Protein AF-A0A444K085-F1 (afdb_monomer)

Solvent-accessible surface area (backbone atoms only — not comparable to full-atom values): 4958 Å² total; per-residue (Å²): 132,69,68,70,58,54,56,54,57,69,73,62,71,77,86,58,58,68,62,54,51,52,52,52,55,51,59,68,46,44,59,59,54,52,50,53,53,52,53,55,52,49,61,71,76,44,78,74,61,80,34,73,67,49,45,54,58,44,47,71,54,46,51,59,52,50,52,50,51,52,50,52,48,50,53,54,54,50,52,56,59,71,75,100

Secondary structure (DSSP, 8-state):
--HHHHHHHHH---TTHHHHHHHHHHHHHHHHHHHHHHHHHHHHH-GGG--HHHHHHHHHHHHHHHHHHHHHHHHHHHHHHH--

Mean predicted aligned error: 15.37 Å

pLDDT: mean 73.2, std 12.02, range [52.72, 93.19]

Radius of gyration: 24.09 Å; Cα contacts (8 Å, |Δi|>4): 3; chains: 1; bounding box: 54×37×62 Å

Foldseek 3Di:
DPPVVVVVVVVDDPPCPVVVVVVVVVVVCVVVVVVVVVVVVCVVPPPPCPDPVNVVVCCVVVVVVVVVVVVVVCVVVVVVVVVD

Structure (mmCIF, N/CA/C/O backbone):
data_AF-A0A444K085-F1
#
_entry.id   AF-A0A444K085-F1
#
loop_
_atom_site.group_PDB
_atom_site.id
_atom_site.type_symbol
_atom_site.label_atom_id
_atom_site.label_alt_id
_atom_site.label_comp_id
_atom_site.label_asym_id
_atom_site.label_entity_id
_atom_site.label_seq_id
_atom_site.pdbx_PDB_ins_code
_atom_site.Cartn_x
_atom_site.Cartn_y
_atom_site.Cartn_z
_atom_site.occupancy
_atom_site.B_iso_or_equiv
_atom_site.auth_seq_id
_atom_site.auth_comp_id
_atom_site.auth_asym_id
_atom_site.auth_atom_id
_atom_site.pdbx_PDB_model_num
ATOM 1 N N . MET A 1 1 ? 37.657 -25.444 -45.214 1.00 53.94 1 MET A N 1
ATOM 2 C CA . MET A 1 1 ? 37.044 -24.151 -44.818 1.00 53.94 1 MET A CA 1
ATOM 3 C C . MET A 1 1 ? 35.537 -24.242 -44.505 1.00 53.94 1 MET A C 1
ATOM 5 O O . MET A 1 1 ? 34.944 -23.234 -44.159 1.00 53.94 1 MET A O 1
ATOM 9 N N . THR A 1 2 ? 34.906 -25.424 -44.543 1.00 60.56 2 THR A N 1
ATOM 10 C CA . THR A 1 2 ? 33.450 -25.618 -44.351 1.00 60.56 2 THR A CA 1
ATOM 11 C C . THR A 1 2 ? 33.015 -25.995 -42.924 1.00 60.56 2 THR A C 1
ATOM 13 O O . THR A 1 2 ? 31.839 -25.858 -42.607 1.00 60.56 2 THR A O 1
ATOM 16 N N . ALA A 1 3 ? 33.935 -26.403 -42.039 1.00 59.72 3 ALA A N 1
ATOM 17 C CA . ALA A 1 3 ? 33.612 -26.773 -40.652 1.00 59.72 3 ALA A CA 1
ATOM 18 C C . ALA A 1 3 ? 33.285 -25.559 -39.756 1.00 59.72 3 ALA A C 1
ATOM 20 O O . ALA A 1 3 ? 32.303 -25.585 -39.021 1.00 59.72 3 ALA A O 1
ATOM 21 N N . ALA A 1 4 ? 34.020 -24.449 -39.899 1.00 62.84 4 ALA A N 1
ATOM 22 C CA . ALA A 1 4 ? 33.819 -23.235 -39.092 1.00 62.84 4 ALA A CA 1
ATOM 23 C C . ALA A 1 4 ? 32.454 -22.546 -39.339 1.00 62.84 4 ALA A C 1
ATOM 25 O O . ALA A 1 4 ? 31.905 -21.863 -38.472 1.00 62.84 4 ALA A O 1
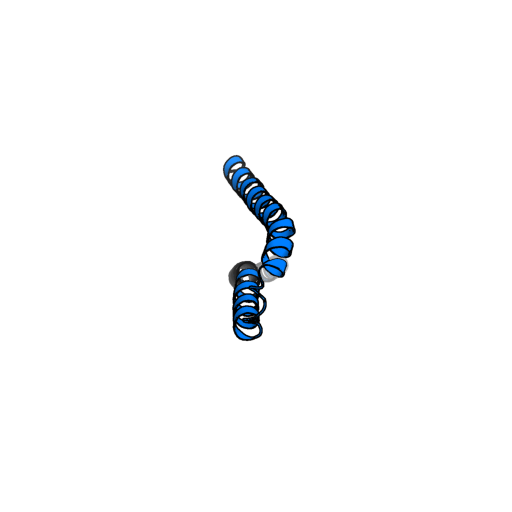ATOM 26 N N . SER A 1 5 ? 31.867 -22.744 -40.526 1.00 60.59 5 SER A N 1
ATOM 27 C CA . SER A 1 5 ? 30.561 -22.169 -40.879 1.00 60.59 5 SER A CA 1
ATOM 28 C C . SER A 1 5 ? 29.401 -22.876 -40.166 1.0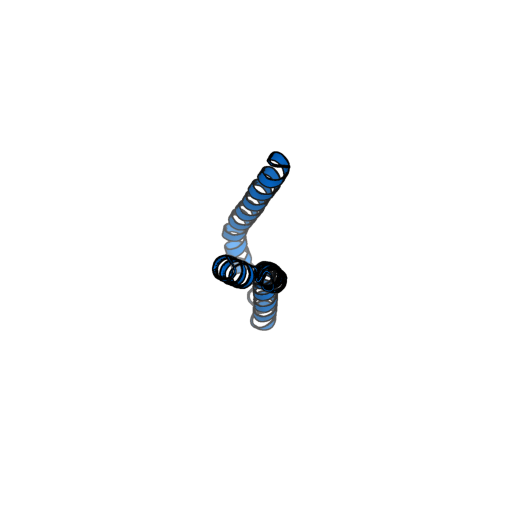0 60.59 5 SER A C 1
ATOM 30 O O . SER A 1 5 ? 28.413 -22.234 -39.805 1.00 60.59 5 SER A O 1
ATOM 32 N N . LEU A 1 6 ? 29.537 -24.178 -39.898 1.00 60.94 6 LEU A N 1
ATOM 33 C CA . LEU A 1 6 ? 28.507 -24.990 -39.246 1.00 60.94 6 LEU A CA 1
ATOM 34 C C . LEU A 1 6 ? 28.381 -24.635 -37.755 1.00 60.94 6 LEU A C 1
ATOM 36 O O . LEU A 1 6 ? 27.273 -24.481 -37.242 1.00 60.94 6 LEU A O 1
ATOM 40 N N . GLU A 1 7 ? 29.510 -24.371 -37.094 1.00 61.84 7 GLU A N 1
ATOM 41 C CA . GLU A 1 7 ? 29.554 -23.908 -35.699 1.00 61.84 7 GLU A CA 1
ATOM 42 C C . GLU A 1 7 ? 28.911 -22.520 -35.527 1.00 61.84 7 GLU A C 1
ATOM 44 O O . GLU A 1 7 ? 28.200 -22.263 -34.553 1.00 61.84 7 GLU A O 1
ATOM 49 N N . THR A 1 8 ? 29.070 -21.642 -36.522 1.00 60.94 8 THR A N 1
ATOM 50 C CA . THR A 1 8 ? 28.473 -20.295 -36.526 1.00 60.94 8 THR A CA 1
ATOM 51 C C . THR A 1 8 ? 26.947 -20.338 -36.685 1.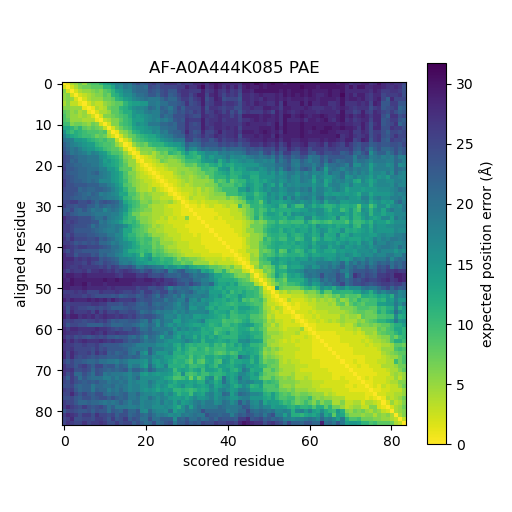00 60.94 8 THR A C 1
ATOM 53 O O . THR A 1 8 ? 26.234 -19.523 -36.100 1.00 60.94 8 THR A O 1
ATOM 56 N N . ARG A 1 9 ? 26.415 -21.314 -37.436 1.00 58.00 9 ARG A N 1
ATOM 57 C CA . ARG A 1 9 ? 24.964 -21.525 -37.591 1.00 58.00 9 ARG A CA 1
ATOM 58 C C . ARG A 1 9 ? 24.325 -22.141 -36.345 1.00 58.00 9 ARG A C 1
ATOM 60 O O . ARG A 1 9 ? 23.192 -21.794 -36.029 1.00 58.00 9 ARG A O 1
ATOM 67 N N . LEU A 1 10 ? 25.055 -22.987 -35.613 1.00 61.59 10 LEU A N 1
ATOM 68 C CA . LEU A 1 10 ? 24.594 -23.552 -34.338 1.00 61.59 10 LEU A CA 1
ATOM 69 C C . LEU A 1 10 ? 24.542 -22.488 -33.223 1.00 61.59 10 LEU A C 1
ATOM 71 O O . LEU A 1 10 ? 23.653 -22.511 -32.374 1.00 61.59 10 LEU A O 1
ATOM 75 N N . LYS A 1 11 ? 25.475 -21.524 -33.249 1.00 58.69 11 LYS A N 1
ATOM 76 C CA . LYS A 1 11 ? 25.561 -20.401 -32.296 1.00 58.69 11 LYS A CA 1
ATOM 77 C C . LYS A 1 11 ? 24.438 -19.366 -32.474 1.00 58.69 11 LYS A C 1
ATOM 79 O O . LYS A 1 11 ? 24.160 -18.603 -31.553 1.00 58.69 11 LYS A O 1
ATOM 84 N N . ALA A 1 12 ? 23.791 -19.337 -33.638 1.00 58.53 12 ALA A N 1
ATOM 85 C CA . ALA A 1 12 ? 22.839 -18.306 -34.037 1.00 58.53 12 ALA A CA 1
ATOM 86 C C . ALA A 1 12 ? 21.387 -18.813 -34.073 1.00 58.53 12 ALA A C 1
ATOM 88 O O . ALA A 1 12 ? 20.699 -18.661 -35.080 1.00 58.53 12 ALA A O 1
ATOM 89 N N . SER A 1 13 ? 20.894 -19.372 -32.964 1.00 57.25 13 SER A N 1
ATOM 90 C CA . SER A 1 13 ? 19.446 -19.499 -32.750 1.00 57.25 13 SER A CA 1
ATOM 91 C C . SER A 1 13 ? 18.950 -18.383 -31.819 1.00 57.25 13 SER A C 1
ATOM 93 O O . SER A 1 13 ? 18.990 -18.539 -30.598 1.00 57.25 13 SER A O 1
ATOM 95 N N . PRO A 1 14 ? 18.472 -17.240 -32.351 1.00 60.91 14 PRO A N 1
ATO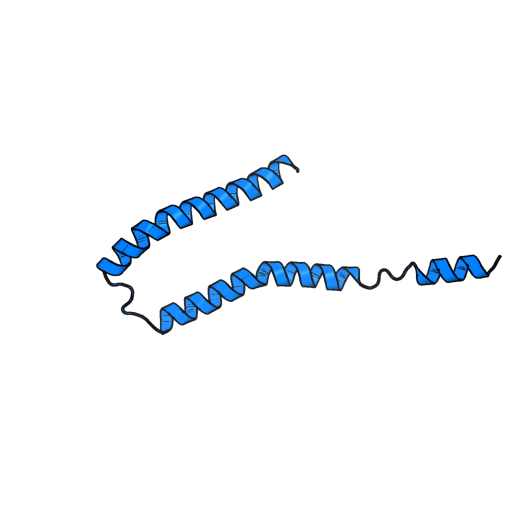M 96 C CA . PRO A 1 14 ? 17.849 -16.184 -31.553 1.00 60.91 14 PRO A CA 1
ATOM 97 C C . PRO A 1 14 ? 16.355 -16.450 -31.271 1.00 60.91 14 PRO A C 1
ATOM 99 O O . PRO A 1 14 ? 15.617 -15.536 -30.907 1.00 60.91 14 PRO A O 1
ATOM 102 N N . ALA A 1 15 ? 15.871 -17.689 -31.407 1.00 54.69 15 ALA A N 1
ATOM 103 C CA . ALA A 1 15 ? 14.437 -17.998 -31.381 1.00 54.69 15 ALA A CA 1
ATOM 104 C C . ALA A 1 15 ? 13.766 -17.963 -29.983 1.00 54.69 15 ALA A C 1
ATOM 106 O O . ALA A 1 15 ? 12.572 -18.229 -29.873 1.00 54.69 15 ALA A O 1
ATOM 107 N N . GLY A 1 16 ? 14.487 -17.619 -28.905 1.00 56.44 16 GLY A N 1
ATOM 108 C CA . GLY A 1 16 ? 13.959 -17.630 -27.527 1.00 56.44 16 GLY A CA 1
ATOM 109 C C . GLY A 1 16 ? 13.639 -16.264 -26.900 1.00 56.44 16 GLY A C 1
ATOM 110 O O . GLY A 1 16 ? 13.057 -16.210 -25.814 1.00 56.44 16 GLY A O 1
ATOM 111 N N . GLY A 1 17 ? 14.003 -15.149 -27.545 1.00 60.06 17 GLY A N 1
ATOM 112 C CA . GLY A 1 17 ? 13.963 -13.817 -26.916 1.00 60.06 17 GLY A CA 1
ATOM 113 C C . GLY A 1 17 ? 12.553 -13.312 -26.573 1.00 60.06 17 GLY A C 1
ATOM 114 O O . GLY A 1 17 ? 12.325 -12.784 -25.483 1.00 60.06 17 GLY A O 1
ATOM 115 N N . GLY A 1 18 ? 11.581 -13.532 -27.466 1.00 62.00 18 GLY A N 1
ATOM 116 C CA . GLY A 1 18 ? 10.208 -13.033 -27.301 1.00 62.00 18 GLY A CA 1
ATOM 117 C C . GLY A 1 18 ? 9.407 -13.745 -26.204 1.00 62.00 18 GLY A C 1
ATOM 118 O O . GLY A 1 18 ? 8.640 -13.110 -25.478 1.00 62.00 18 GLY A O 1
ATOM 119 N N . ALA A 1 19 ? 9.618 -15.053 -26.027 1.00 65.75 19 ALA A N 1
ATOM 120 C CA . ALA A 1 19 ? 8.975 -15.828 -24.963 1.00 65.75 19 ALA A CA 1
ATOM 121 C C . ALA A 1 19 ? 9.535 -15.458 -23.579 1.00 65.75 19 ALA A C 1
ATOM 123 O O . ALA A 1 19 ? 8.780 -15.315 -22.618 1.00 65.75 19 ALA A O 1
ATOM 124 N N . ALA A 1 20 ? 10.848 -15.221 -23.487 1.00 69.56 20 ALA A N 1
ATOM 125 C CA . ALA A 1 20 ? 11.505 -14.806 -22.251 1.00 69.56 20 ALA A CA 1
ATOM 126 C C . ALA A 1 20 ? 11.110 -13.382 -21.813 1.00 69.56 20 ALA A C 1
ATOM 128 O O . ALA A 1 20 ? 10.947 -13.136 -20.616 1.00 69.56 20 ALA A O 1
ATOM 129 N N . ALA A 1 21 ? 10.925 -12.454 -22.759 1.00 70.81 21 ALA A N 1
ATOM 130 C CA . ALA A 1 21 ? 10.443 -11.097 -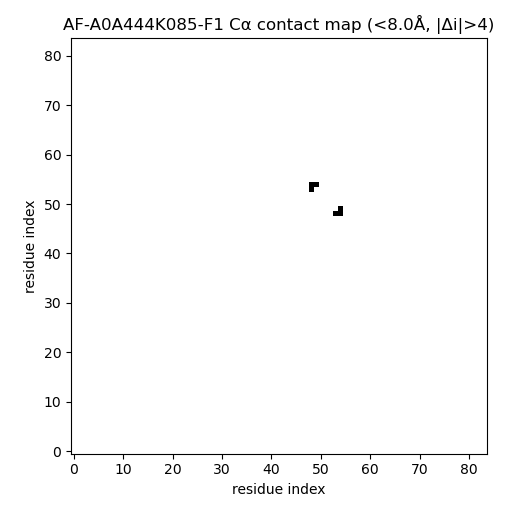22.484 1.00 70.81 21 ALA A CA 1
ATOM 131 C C . ALA A 1 21 ? 8.986 -11.093 -21.988 1.00 70.81 21 ALA A C 1
ATOM 133 O O . ALA A 1 21 ? 8.690 -10.501 -20.950 1.00 70.81 21 ALA A O 1
ATOM 134 N N . ARG A 1 22 ? 8.098 -11.846 -22.655 1.00 67.38 22 ARG A N 1
ATOM 135 C CA . ARG A 1 22 ? 6.705 -12.040 -22.211 1.00 67.38 22 ARG A CA 1
ATOM 136 C C . ARG A 1 22 ? 6.625 -12.701 -20.841 1.00 67.38 22 ARG A C 1
ATOM 138 O O . ARG A 1 22 ? 5.876 -12.236 -19.992 1.00 67.38 22 ARG A O 1
ATOM 145 N N . ALA A 1 23 ? 7.436 -13.727 -20.589 1.00 73.44 23 ALA A N 1
ATOM 146 C CA . ALA A 1 23 ? 7.512 -14.348 -19.272 1.00 73.44 23 ALA A CA 1
ATOM 147 C C . ALA A 1 2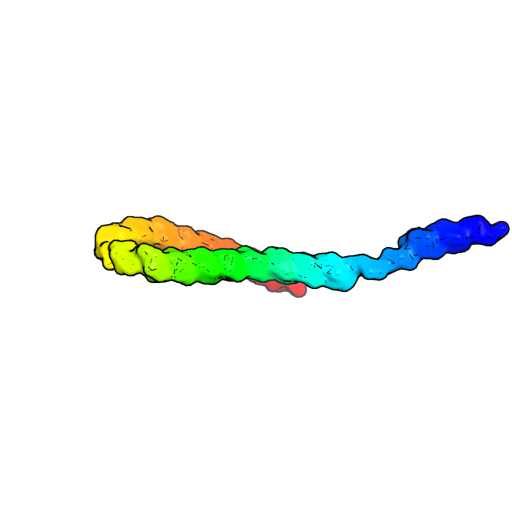3 ? 7.941 -13.337 -18.197 1.00 73.44 23 ALA A C 1
ATOM 149 O O . ALA A 1 23 ? 7.391 -13.350 -17.104 1.00 73.44 23 ALA A O 1
ATOM 150 N N . ARG A 1 24 ? 8.882 -12.430 -18.496 1.00 73.25 24 ARG A N 1
ATOM 151 C CA . ARG A 1 24 ? 9.299 -11.346 -17.586 1.00 73.25 24 ARG A CA 1
ATOM 152 C C . ARG A 1 24 ? 8.160 -10.375 -17.259 1.00 73.25 24 ARG A C 1
ATOM 154 O O . ARG A 1 24 ? 7.969 -10.061 -16.092 1.00 73.25 24 ARG A O 1
ATOM 161 N N . MET A 1 25 ? 7.378 -9.977 -18.258 1.00 72.12 25 MET A N 1
ATOM 162 C CA . MET A 1 25 ? 6.229 -9.081 -18.079 1.00 72.12 25 MET A CA 1
ATOM 163 C C . MET A 1 25 ? 5.061 -9.759 -17.339 1.00 72.12 25 MET A C 1
ATOM 165 O O . MET A 1 25 ? 4.402 -9.159 -16.497 1.00 72.12 25 MET A O 1
ATOM 169 N N . LEU A 1 26 ? 4.828 -11.049 -17.590 1.00 71.81 26 LEU A N 1
ATOM 170 C CA . LEU A 1 26 ? 3.847 -11.833 -16.836 1.00 71.81 26 LEU A CA 1
ATOM 171 C C . LEU A 1 26 ? 4.272 -11.997 -15.370 1.00 71.81 26 LEU A C 1
ATOM 173 O O . LEU A 1 26 ? 3.439 -11.886 -14.476 1.00 71.81 26 LEU A O 1
ATOM 177 N N . ARG A 1 27 ? 5.573 -12.187 -15.109 1.00 73.88 27 ARG A N 1
ATOM 178 C CA . ARG A 1 27 ? 6.145 -12.230 -13.752 1.00 73.88 27 ARG A CA 1
ATOM 179 C C . ARG A 1 27 ? 6.019 -10.895 -13.016 1.00 73.88 27 ARG A C 1
ATOM 181 O O . ARG A 1 27 ? 5.819 -10.918 -11.808 1.00 73.88 27 ARG A O 1
ATOM 188 N N . SER A 1 28 ? 6.115 -9.758 -13.711 1.00 78.12 28 SER A N 1
ATOM 189 C CA . SER A 1 28 ? 5.950 -8.436 -13.088 1.00 78.12 28 SER A CA 1
ATOM 190 C C . SER A 1 28 ? 4.491 -8.114 -12.749 1.00 78.12 28 SER A C 1
ATOM 192 O O . SER A 1 28 ? 4.239 -7.380 -11.800 1.00 78.12 28 SER A O 1
ATOM 194 N N . LEU A 1 29 ? 3.527 -8.686 -13.479 1.00 75.19 29 LEU A N 1
ATOM 195 C CA . LEU A 1 29 ? 2.089 -8.538 -13.201 1.00 75.19 29 LEU A CA 1
ATOM 196 C C . LEU A 1 29 ? 1.557 -9.557 -12.180 1.00 75.19 29 LEU A C 1
ATOM 198 O O . LEU A 1 29 ? 0.552 -9.304 -11.514 1.00 75.19 29 LEU A O 1
ATOM 202 N N . LEU A 1 30 ? 2.246 -10.690 -12.026 1.00 81.62 30 LEU A N 1
ATOM 203 C CA . LEU A 1 30 ? 1.922 -11.751 -11.072 1.00 81.62 30 LEU A CA 1
ATOM 204 C C . LEU A 1 30 ? 1.696 -11.260 -9.622 1.00 81.62 30 LEU A C 1
ATOM 206 O O . LEU A 1 30 ? 0.693 -11.665 -9.029 1.00 81.62 30 LEU A O 1
ATOM 210 N N . PRO A 1 31 ? 2.547 -10.395 -9.026 1.00 79.12 31 PRO A N 1
ATOM 211 C CA . PRO A 1 31 ? 2.340 -9.931 -7.653 1.00 79.12 31 PRO A CA 1
ATOM 212 C C . PRO A 1 31 ? 1.084 -9.065 -7.491 1.00 79.12 31 PRO A C 1
ATOM 214 O O . PRO A 1 31 ? 0.383 -9.209 -6.493 1.00 79.12 31 PRO A O 1
ATOM 217 N N . ALA A 1 32 ? 0.746 -8.227 -8.476 1.00 83.69 32 ALA A N 1
ATOM 218 C CA . ALA A 1 32 ? -0.467 -7.407 -8.437 1.00 83.69 32 ALA A CA 1
ATOM 219 C C . ALA A 1 32 ? -1.742 -8.263 -8.538 1.00 83.69 32 ALA A C 1
ATOM 221 O O . ALA A 1 32 ? -2.705 -8.036 -7.807 1.00 83.69 32 ALA A O 1
ATOM 222 N N . LEU A 1 33 ? -1.725 -9.291 -9.395 1.0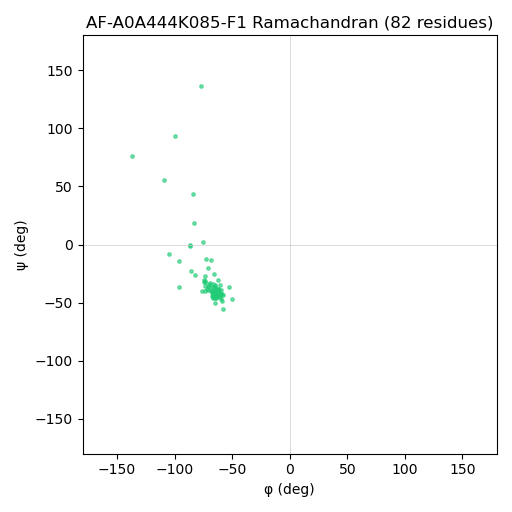0 84.31 33 LEU A N 1
ATOM 223 C CA . LEU A 1 33 ? -2.810 -10.271 -9.506 1.00 84.31 33 LEU A CA 1
ATOM 224 C C . LEU A 1 33 ? -3.000 -11.069 -8.211 1.00 84.31 33 LEU A C 1
ATOM 226 O O . LEU A 1 33 ? -4.128 -11.226 -7.748 1.00 84.31 33 LEU A O 1
ATOM 230 N N . SER A 1 34 ? -1.901 -11.534 -7.611 1.00 81.44 34 SER A N 1
ATOM 231 C CA . SER A 1 34 ? -1.926 -12.241 -6.325 1.00 81.44 34 SER A CA 1
ATOM 232 C C . SER A 1 34 ? -2.510 -11.361 -5.214 1.00 81.44 34 SER A C 1
ATOM 234 O O . SER A 1 34 ? -3.407 -11.787 -4.486 1.00 81.44 34 SER A O 1
ATOM 236 N N . LEU A 1 35 ? -2.075 -10.099 -5.143 1.00 82.88 35 LEU A N 1
ATOM 237 C CA . LEU A 1 35 ? -2.583 -9.115 -4.189 1.00 82.88 35 LEU A CA 1
ATOM 238 C C . LEU A 1 35 ? -4.093 -8.891 -4.345 1.00 82.88 35 LEU A C 1
ATOM 240 O O . LEU A 1 35 ? -4.825 -8.955 -3.359 1.00 82.88 35 LEU A O 1
ATOM 244 N N . ALA A 1 36 ? -4.569 -8.669 -5.572 1.00 87.25 36 ALA A N 1
ATOM 245 C CA . ALA A 1 36 ? -5.988 -8.445 -5.839 1.00 87.25 36 ALA A CA 1
ATOM 246 C C . ALA A 1 36 ? -6.853 -9.642 -5.411 1.00 87.25 36 ALA A C 1
ATOM 248 O O . ALA A 1 36 ? -7.896 -9.458 -4.784 1.00 87.25 36 ALA A O 1
ATOM 249 N N . LEU A 1 37 ? -6.401 -10.864 -5.702 1.00 88.94 37 LEU A N 1
ATOM 250 C CA . LEU A 1 37 ? -7.128 -12.096 -5.389 1.00 88.94 37 LEU A CA 1
ATOM 251 C C . LEU A 1 37 ? -7.229 -12.320 -3.872 1.00 88.94 37 LEU A C 1
ATOM 253 O O . LEU A 1 37 ? -8.307 -12.619 -3.356 1.00 88.94 37 LEU A O 1
ATOM 257 N N . VAL A 1 38 ? -6.130 -12.104 -3.144 1.00 82.06 38 VAL A N 1
ATOM 258 C CA . VAL A 1 38 ? -6.097 -12.229 -1.679 1.00 82.06 38 VAL A CA 1
ATOM 259 C C . VAL A 1 38 ? -6.963 -11.161 -1.003 1.00 82.06 38 VAL A C 1
ATOM 261 O O . VAL A 1 38 ? -7.722 -11.491 -0.092 1.00 82.06 38 VAL A O 1
ATOM 264 N N . LEU A 1 39 ? -6.919 -9.903 -1.459 1.00 77.56 39 LEU A N 1
ATOM 265 C CA . LEU A 1 39 ? -7.770 -8.831 -0.920 1.00 77.56 39 LEU A CA 1
ATOM 266 C C . LEU A 1 39 ? -9.262 -9.147 -1.082 1.00 77.56 39 LEU A C 1
ATOM 268 O O . LEU A 1 39 ? -10.034 -8.968 -0.139 1.00 77.56 39 LEU A O 1
ATOM 272 N N . LEU A 1 40 ? -9.654 -9.671 -2.247 1.00 83.31 40 LEU A N 1
ATOM 273 C CA . LEU A 1 40 ? -11.032 -10.085 -2.515 1.00 83.31 40 LEU A CA 1
ATOM 274 C C . LEU A 1 40 ? -11.473 -11.223 -1.583 1.00 83.31 40 LEU A C 1
ATOM 276 O O . LEU A 1 40 ? -12.581 -11.196 -1.049 1.00 83.31 40 LEU A O 1
ATOM 280 N N . ALA A 1 41 ? -10.590 -12.197 -1.345 1.00 83.69 41 ALA A N 1
ATOM 281 C CA . ALA A 1 41 ? -10.856 -13.309 -0.439 1.00 83.69 41 ALA A CA 1
ATOM 282 C C . ALA A 1 41 ? -11.029 -12.845 1.019 1.00 83.69 41 ALA A C 1
ATOM 284 O O . ALA A 1 41 ? -11.954 -13.284 1.704 1.00 83.69 41 ALA A O 1
ATOM 285 N N . ILE A 1 42 ? -10.180 -11.926 1.490 1.00 74.19 42 ILE A N 1
ATOM 286 C CA . ILE A 1 42 ? -10.249 -11.381 2.855 1.00 74.19 42 ILE A CA 1
ATOM 287 C C . ILE A 1 42 ? -11.534 -10.567 3.056 1.00 74.19 42 ILE A C 1
ATOM 289 O O . ILE A 1 42 ? -12.209 -10.736 4.075 1.00 74.19 42 ILE A O 1
ATOM 293 N N . ALA A 1 43 ? -11.896 -9.730 2.077 1.00 70.19 43 ALA A N 1
ATOM 294 C CA . ALA A 1 43 ? -13.114 -8.921 2.116 1.00 70.19 43 ALA A CA 1
ATOM 295 C C . ALA A 1 43 ? -14.387 -9.780 2.207 1.00 70.19 43 ALA A C 1
ATOM 297 O O . ALA A 1 43 ? -15.336 -9.402 2.893 1.00 70.19 43 ALA A O 1
ATOM 298 N N . TRP A 1 44 ? -14.397 -10.950 1.560 1.00 71.50 44 TRP A N 1
ATOM 299 C CA . TRP A 1 44 ? -15.535 -11.870 1.602 1.00 71.50 44 TRP A CA 1
ATOM 300 C C . TRP A 1 44 ? -15.616 -12.646 2.924 1.00 71.50 44 TRP A C 1
ATOM 302 O O . TRP A 1 44 ? -16.704 -12.848 3.463 1.00 71.50 44 TRP A O 1
ATOM 312 N N . LEU A 1 45 ? -14.475 -13.083 3.463 1.00 68.06 45 LEU A N 1
ATOM 313 C CA . LEU A 1 45 ? -14.449 -14.011 4.596 1.00 68.06 45 LEU A CA 1
ATOM 314 C C . LEU A 1 45 ? -14.626 -13.327 5.962 1.00 68.06 45 LEU A C 1
ATOM 316 O O . LEU A 1 45 ? -15.101 -13.969 6.897 1.00 68.06 45 LEU A O 1
ATOM 320 N N . ASN A 1 46 ? -14.263 -12.045 6.110 1.00 58.69 46 ASN A N 1
ATOM 321 C CA . ASN A 1 46 ? -14.275 -11.367 7.414 1.00 58.69 46 ASN A CA 1
ATOM 322 C C . ASN A 1 46 ? -14.856 -9.938 7.386 1.00 58.69 46 ASN A C 1
ATOM 324 O O . ASN A 1 46 ? -14.124 -8.963 7.565 1.00 58.69 46 ASN A O 1
ATOM 328 N N . PRO A 1 47 ? -16.192 -9.779 7.315 1.00 57.28 47 PRO A N 1
ATOM 329 C CA . PRO A 1 47 ? -16.840 -8.467 7.435 1.00 57.28 47 PRO A CA 1
ATOM 330 C C . PRO A 1 47 ? -16.732 -7.844 8.843 1.00 57.28 47 PRO A C 1
ATOM 332 O O . PRO A 1 47 ? -16.985 -6.657 9.019 1.00 57.28 47 PRO A O 1
ATOM 335 N N . ARG A 1 48 ? -16.329 -8.616 9.865 1.00 56.16 48 ARG A N 1
ATOM 336 C CA . ARG A 1 48 ? -16.146 -8.145 11.255 1.00 56.16 48 ARG A CA 1
ATOM 337 C C . ARG A 1 48 ? -14.757 -7.549 11.548 1.00 56.16 48 ARG A C 1
ATOM 339 O O . ARG A 1 48 ? -14.522 -7.108 12.669 1.00 56.16 48 ARG A O 1
ATOM 346 N N . ALA A 1 49 ? -13.846 -7.509 10.569 1.00 53.59 49 ALA A N 1
ATOM 347 C CA . ALA A 1 49 ? -12.518 -6.898 10.715 1.00 53.59 49 ALA A CA 1
ATOM 348 C C . ALA A 1 49 ? -12.549 -5.351 10.759 1.00 53.59 49 ALA A C 1
ATOM 350 O O . ALA A 1 49 ? -11.576 -4.732 11.180 1.00 53.59 49 ALA A O 1
ATOM 351 N N . ILE A 1 50 ? -13.685 -4.723 10.421 1.00 55.78 50 ILE A N 1
ATOM 352 C CA . ILE A 1 50 ? -13.945 -3.275 10.575 1.00 55.78 50 ILE A CA 1
ATOM 353 C C . ILE A 1 50 ? -14.430 -2.978 12.010 1.00 55.78 50 ILE A C 1
ATOM 355 O O . ILE A 1 50 ? -15.401 -2.270 12.254 1.00 55.78 50 ILE A O 1
ATOM 359 N N . SER A 1 51 ? -13.788 -3.581 13.007 1.00 63.97 51 SER A N 1
ATOM 360 C CA . SER A 1 51 ? -13.952 -3.157 14.399 1.00 63.97 51 SER A CA 1
ATOM 361 C C . SER A 1 51 ? -13.136 -1.880 14.610 1.00 63.97 51 SER A C 1
ATOM 363 O O . SER A 1 51 ? -11.991 -1.821 14.167 1.00 63.97 51 SER A O 1
ATOM 365 N N . TYR A 1 52 ? -13.673 -0.871 15.305 1.00 61.34 52 TYR A N 1
ATOM 366 C CA . TYR A 1 52 ? -12.965 0.391 15.585 1.00 61.34 52 TYR A CA 1
ATOM 367 C C . TYR A 1 52 ? -11.586 0.173 16.233 1.00 61.34 52 TYR A C 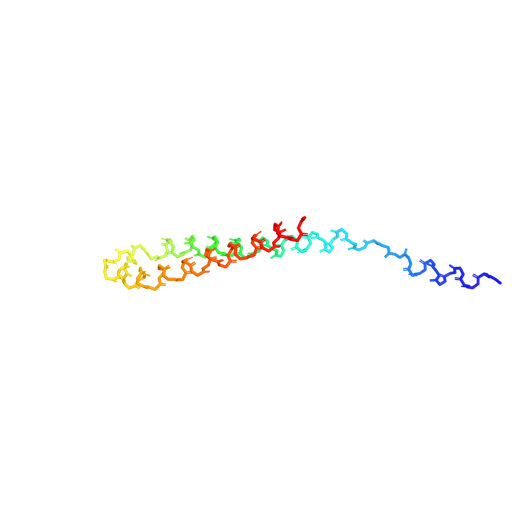1
ATOM 369 O O . TYR A 1 52 ? -10.627 0.854 15.884 1.00 61.34 52 TYR A O 1
ATOM 377 N N . PHE A 1 53 ? -11.457 -0.832 17.105 1.00 69.31 53 PHE A N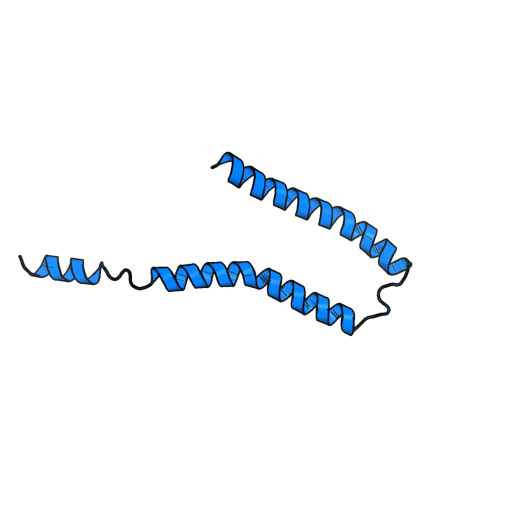 1
ATOM 378 C CA . PHE A 1 53 ? -10.176 -1.219 17.703 1.00 69.31 53 PHE A CA 1
ATOM 379 C C . PHE A 1 53 ? -9.205 -1.817 16.673 1.00 69.31 53 PHE A C 1
ATOM 381 O O . PHE A 1 53 ? -8.033 -1.446 16.629 1.00 69.31 53 PHE A O 1
ATOM 388 N N . GLY A 1 54 ? -9.702 -2.705 15.807 1.00 69.88 54 GLY A N 1
ATOM 389 C CA . GLY A 1 54 ? -8.921 -3.279 14.711 1.00 69.88 54 GLY A CA 1
ATOM 390 C C . GLY A 1 54 ? -8.451 -2.210 13.728 1.00 69.88 54 GLY A C 1
ATOM 391 O O . GLY A 1 54 ? -7.301 -2.232 13.310 1.00 69.88 54 GLY A O 1
ATOM 392 N N . PHE A 1 55 ? -9.295 -1.219 13.436 1.00 74.19 55 PHE A N 1
ATOM 393 C CA . PHE A 1 55 ? -8.952 -0.087 12.581 1.00 74.19 55 PHE A CA 1
ATOM 394 C C . PHE A 1 55 ? -7.885 0.813 13.215 1.00 74.19 55 PHE A C 1
ATOM 396 O O . PHE A 1 55 ? -6.944 1.194 12.531 1.00 74.19 55 PHE A O 1
ATOM 403 N N . THR A 1 56 ? -7.957 1.091 14.520 1.00 79.38 56 THR A N 1
ATOM 404 C CA . THR A 1 56 ? -6.897 1.824 15.231 1.00 79.38 56 THR A CA 1
ATOM 405 C C . THR A 1 56 ? -5.566 1.068 15.214 1.00 79.38 56 THR A C 1
ATOM 407 O O . THR A 1 56 ? -4.534 1.679 14.944 1.00 79.38 56 THR A O 1
ATOM 410 N N . LEU A 1 57 ? -5.567 -0.250 15.441 1.00 77.44 57 LEU A N 1
ATOM 411 C CA . LEU A 1 57 ? -4.347 -1.064 15.354 1.00 77.44 57 LEU A CA 1
ATOM 412 C C . LEU A 1 57 ? -3.801 -1.143 13.922 1.00 77.44 57 LEU A C 1
ATOM 414 O O . LEU A 1 57 ? -2.597 -0.985 13.718 1.00 77.44 57 LEU A O 1
ATOM 418 N N . MET A 1 58 ? -4.675 -1.346 12.931 1.00 81.12 58 MET A N 1
ATOM 419 C CA . MET A 1 58 ? -4.281 -1.382 11.526 1.00 81.12 58 MET A CA 1
ATOM 420 C C . MET A 1 58 ? -3.768 -0.027 11.062 1.00 81.12 58 MET A C 1
ATOM 422 O O . MET A 1 58 ? -2.721 -0.011 10.445 1.00 81.12 58 MET A O 1
ATOM 426 N N . LEU A 1 59 ? -4.415 1.099 11.376 1.00 79.50 59 LEU A N 1
ATOM 427 C CA . LEU A 1 59 ? -3.941 2.427 10.971 1.00 79.50 59 LEU A CA 1
ATOM 428 C C . LEU A 1 59 ? -2.561 2.746 11.549 1.00 79.50 59 LEU A C 1
ATOM 430 O O . LEU A 1 59 ? -1.709 3.255 10.827 1.00 79.50 59 LEU A O 1
ATOM 434 N N . ASN A 1 60 ? -2.314 2.406 12.814 1.00 84.81 60 ASN A N 1
ATOM 435 C CA . ASN A 1 60 ? -1.039 2.711 13.463 1.00 84.81 60 ASN A CA 1
ATOM 436 C C . ASN A 1 60 ? 0.153 2.005 12.781 1.00 84.81 60 ASN A C 1
ATOM 438 O O . ASN A 1 60 ? 1.252 2.549 12.733 1.00 84.81 60 ASN A O 1
ATOM 442 N N . LEU A 1 61 ? -0.070 0.823 12.191 1.00 83.06 61 LEU A N 1
ATOM 443 C CA . LEU A 1 61 ? 0.951 0.081 11.441 1.00 83.06 61 LEU A CA 1
ATOM 444 C C . LEU A 1 61 ? 0.883 0.322 9.919 1.00 83.06 61 LEU A C 1
ATOM 446 O O . LEU A 1 61 ? 1.904 0.395 9.242 1.00 83.06 61 LEU A O 1
ATOM 450 N N . ALA A 1 62 ? -0.315 0.463 9.360 1.00 85.56 62 ALA A N 1
ATOM 451 C CA . ALA A 1 62 ? -0.550 0.597 7.927 1.00 85.56 62 ALA A CA 1
ATOM 452 C C . ALA A 1 62 ? -0.147 1.974 7.405 1.00 85.56 62 ALA A C 1
ATOM 454 O O . ALA A 1 62 ? 0.375 2.048 6.298 1.00 85.56 62 ALA A O 1
ATOM 455 N N . ILE A 1 63 ? -0.337 3.046 8.183 1.00 89.69 63 ILE A N 1
ATOM 456 C CA . ILE A 1 63 ? 0.101 4.396 7.802 1.00 89.69 63 ILE A CA 1
ATOM 457 C C . ILE A 1 63 ? 1.618 4.426 7.536 1.00 89.69 63 ILE A C 1
ATOM 459 O O . ILE A 1 63 ? 2.004 4.798 6.427 1.00 89.69 63 ILE A O 1
ATOM 463 N N . PRO A 1 64 ? 2.500 4.002 8.466 1.00 89.00 64 PRO A N 1
ATOM 464 C CA . PRO A 1 64 ? 3.938 4.026 8.208 1.00 89.00 64 PRO A CA 1
ATOM 465 C C . PRO A 1 64 ? 4.362 3.072 7.084 1.00 89.00 64 PRO A C 1
ATOM 467 O O . PRO A 1 64 ? 5.217 3.439 6.281 1.00 89.00 64 PRO A O 1
ATOM 470 N N . ILE A 1 65 ? 3.747 1.889 6.966 1.00 88.81 65 ILE A N 1
ATOM 471 C CA . ILE A 1 65 ? 4.047 0.957 5.865 1.00 88.81 65 ILE A CA 1
ATOM 472 C C . ILE A 1 65 ? 3.654 1.569 4.516 1.00 88.81 65 ILE A C 1
ATOM 474 O O . ILE A 1 65 ? 4.452 1.549 3.582 1.00 88.81 65 ILE A O 1
ATOM 478 N N . ALA A 1 66 ? 2.462 2.159 4.409 1.00 90.19 66 ALA A N 1
ATOM 479 C CA . ALA A 1 66 ? 2.009 2.816 3.188 1.00 90.19 66 ALA A CA 1
ATOM 480 C C . ALA A 1 66 ? 2.959 3.955 2.794 1.00 90.19 66 ALA A C 1
ATOM 482 O O . ALA A 1 66 ? 3.420 3.998 1.654 1.00 90.19 66 ALA A O 1
ATOM 483 N N . LEU A 1 67 ? 3.337 4.817 3.744 1.00 93.19 67 LEU A N 1
ATOM 484 C CA . LEU A 1 67 ? 4.314 5.883 3.505 1.00 93.19 67 LEU A CA 1
ATOM 485 C C . LEU A 1 67 ? 5.670 5.336 3.035 1.00 93.19 67 LEU A C 1
ATOM 487 O O . LEU A 1 67 ? 6.231 5.868 2.078 1.00 93.19 67 LEU A O 1
ATOM 491 N N . ALA A 1 68 ? 6.163 4.247 3.632 1.00 93.12 68 ALA A N 1
ATOM 492 C CA . ALA A 1 68 ? 7.400 3.596 3.203 1.00 93.12 68 ALA A CA 1
ATOM 493 C C . ALA A 1 68 ? 7.294 3.038 1.774 1.00 93.12 68 ALA A C 1
ATOM 495 O O . ALA A 1 68 ? 8.216 3.217 0.982 1.00 93.12 68 ALA A O 1
ATOM 496 N N . THR A 1 69 ? 6.166 2.420 1.410 1.00 91.50 69 THR A N 1
ATOM 497 C CA . THR A 1 69 ? 5.959 1.890 0.050 1.00 91.50 69 THR A CA 1
ATOM 498 C C . THR A 1 69 ? 5.855 2.994 -0.995 1.00 91.50 69 THR A C 1
ATOM 500 O O . THR A 1 69 ? 6.443 2.874 -2.065 1.00 91.50 69 THR A O 1
ATOM 503 N N . ILE A 1 70 ? 5.176 4.099 -0.680 1.00 90.25 70 ILE A N 1
ATOM 504 C CA . ILE A 1 70 ? 5.071 5.250 -1.579 1.00 90.25 70 ILE A CA 1
ATOM 505 C C . ILE A 1 70 ? 6.448 5.898 -1.746 1.00 90.25 70 ILE A C 1
ATOM 507 O O . ILE A 1 70 ? 6.865 6.149 -2.873 1.00 90.25 70 ILE A O 1
ATOM 511 N N . ALA A 1 71 ? 7.196 6.092 -0.655 1.00 90.31 71 ALA A N 1
ATOM 512 C CA . ALA A 1 71 ? 8.574 6.575 -0.713 1.00 90.31 71 ALA A CA 1
ATOM 513 C C . ALA A 1 71 ? 9.460 5.647 -1.557 1.00 90.31 71 ALA A C 1
ATOM 515 O O . ALA A 1 71 ? 10.197 6.116 -2.419 1.00 90.31 71 ALA A O 1
ATOM 516 N N . GLN A 1 72 ? 9.332 4.331 -1.380 1.00 90.62 72 GLN A N 1
ATOM 517 C CA . GLN A 1 72 ? 10.055 3.342 -2.175 1.00 90.62 72 GLN A CA 1
ATOM 518 C C . GLN A 1 72 ? 9.689 3.425 -3.666 1.00 90.62 72 GLN A C 1
ATOM 520 O O . GLN A 1 72 ? 10.574 3.312 -4.513 1.00 90.62 72 GLN A O 1
ATOM 525 N N . MET A 1 73 ? 8.424 3.681 -4.010 1.00 90.75 73 MET A N 1
ATOM 526 C CA . MET A 1 73 ? 8.018 3.910 -5.400 1.00 90.75 73 MET A CA 1
ATOM 527 C C . MET A 1 73 ? 8.579 5.219 -5.965 1.00 90.75 73 MET A C 1
ATOM 529 O O . MET A 1 73 ? 9.044 5.215 -7.101 1.00 90.75 73 MET A O 1
ATOM 533 N N . PHE A 1 74 ? 8.600 6.309 -5.190 1.00 86.00 74 PHE A N 1
ATOM 534 C CA . PHE A 1 74 ? 9.238 7.570 -5.593 1.00 86.00 74 PHE A CA 1
ATOM 535 C C . PHE A 1 74 ? 10.745 7.421 -5.809 1.00 86.00 74 PHE A C 1
ATOM 537 O O . PHE A 1 74 ? 11.275 8.003 -6.748 1.00 86.00 74 PHE A O 1
ATOM 544 N N . VAL A 1 75 ? 11.428 6.624 -4.986 1.00 85.94 75 VAL A N 1
ATOM 545 C CA . VAL A 1 75 ? 12.861 6.342 -5.148 1.00 85.94 75 VAL A CA 1
ATOM 546 C C . VAL A 1 75 ? 13.124 5.579 -6.445 1.00 85.94 75 VAL A C 1
ATOM 548 O O . VAL A 1 75 ? 14.013 5.961 -7.200 1.00 85.94 75 VAL A O 1
ATOM 551 N N . ILE A 1 76 ? 12.334 4.540 -6.741 1.00 86.62 76 ILE A N 1
ATOM 552 C CA . ILE A 1 76 ? 12.474 3.781 -7.993 1.00 86.62 76 ILE A CA 1
ATOM 553 C C . ILE A 1 76 ? 12.144 4.677 -9.193 1.00 86.62 76 ILE A C 1
ATOM 555 O O . ILE A 1 76 ? 12.939 4.770 -10.118 1.00 86.62 76 ILE A O 1
ATOM 559 N N . ALA A 1 77 ? 11.009 5.381 -9.171 1.00 81.00 77 ALA A N 1
ATOM 560 C CA . ALA A 1 77 ? 10.582 6.237 -10.277 1.00 81.00 77 ALA A CA 1
ATOM 561 C C . ALA A 1 77 ? 11.533 7.421 -10.516 1.00 81.00 77 ALA A C 1
ATOM 563 O O . ALA A 1 77 ? 11.828 7.743 -11.661 1.00 81.00 77 ALA A O 1
ATOM 564 N N . GLY A 1 78 ? 12.033 8.051 -9.450 1.00 81.44 78 GLY A N 1
ATOM 565 C CA . GLY A 1 78 ? 13.030 9.115 -9.542 1.00 81.44 78 GLY A CA 1
ATOM 566 C C . GLY A 1 78 ? 14.350 8.619 -10.130 1.00 81.44 78 GLY A C 1
ATOM 567 O O . GLY A 1 78 ? 14.904 9.284 -10.995 1.00 81.44 78 GLY A O 1
ATOM 568 N N . ASN A 1 79 ? 14.810 7.430 -9.730 1.00 79.12 79 ASN A N 1
ATOM 569 C CA . ASN A 1 79 ? 16.003 6.801 -10.301 1.00 79.12 79 ASN A CA 1
ATOM 570 C C . ASN A 1 79 ? 15.840 6.488 -11.798 1.00 79.12 79 ASN A C 1
ATOM 572 O O . ASN A 1 79 ? 16.767 6.710 -12.566 1.00 79.12 79 ASN A O 1
ATOM 576 N N . GLU A 1 80 ? 14.672 6.008 -12.233 1.00 77.25 80 GLU A N 1
ATOM 577 C CA . GLU A 1 80 ? 14.411 5.781 -13.663 1.00 77.25 80 GLU A CA 1
ATOM 578 C C . GLU A 1 80 ? 14.371 7.097 -14.465 1.00 77.25 80 GLU A C 1
ATOM 580 O O . GLU A 1 80 ? 14.809 7.119 -15.611 1.00 77.25 80 GLU A O 1
ATOM 585 N N . LEU A 1 81 ? 13.884 8.199 -13.876 1.00 69.62 81 LEU A N 1
ATOM 586 C CA . LEU A 1 81 ? 13.873 9.529 -14.506 1.00 69.62 81 LEU A CA 1
ATOM 587 C C . LEU A 1 81 ? 15.261 10.191 -14.561 1.00 69.62 81 LEU A C 1
ATOM 589 O O . LEU A 1 81 ? 15.515 10.935 -15.501 1.00 69.62 81 LEU A O 1
ATOM 593 N N . ASP A 1 82 ? 16.136 9.940 -13.582 1.00 66.31 82 ASP A N 1
ATOM 594 C CA . ASP A 1 82 ? 17.523 10.444 -13.560 1.00 66.31 82 ASP A CA 1
ATOM 595 C C . ASP A 1 82 ? 18.432 9.696 -14.550 1.00 66.31 82 ASP A C 1
ATOM 597 O O . ASP A 1 82 ? 19.363 10.268 -15.110 1.00 66.31 82 ASP A O 1
ATOM 601 N N . LEU A 1 83 ? 18.149 8.413 -14.799 1.00 52.72 83 LEU A N 1
ATOM 602 C CA . LEU A 1 83 ? 18.901 7.585 -15.747 1.00 52.72 83 LEU A CA 1
ATOM 603 C C . LEU A 1 83 ? 18.406 7.682 -17.208 1.00 52.72 83 LEU A C 1
ATOM 605 O O . LEU A 1 83 ? 18.963 6.991 -18.067 1.00 52.72 83 LEU A O 1
ATOM 609 N N . SER A 1 84 ? 17.351 8.466 -17.472 1.00 53.53 84 SER A N 1
ATOM 610 C CA . SER A 1 84 ? 16.713 8.652 -18.792 1.00 53.53 84 SER A CA 1
ATOM 611 C C . SER A 1 84 ? 17.300 9.808 -19.600 1.00 53.53 84 SER A C 1
ATOM 613 O O . SER A 1 84 ? 17.679 10.835 -19.000 1.00 53.53 84 SER A O 1
#

Sequence (84 aa):
MTAASLETRLKASPAGGGAAARARMLRSLLPALSLALVLLAIAWLNPRAISYFGFTLMLNLAIPIALATIAQMFVIAGNELDLS